Protein AF-A0A526YEG3-F1 (afdb_monomer_lite)

pLDDT: mean 72.43, std 14.39, range [42.59, 87.44]

Structure (mmCIF, N/CA/C/O backbone):
data_AF-A0A526YEG3-F1
#
_entry.id   AF-A0A526YEG3-F1
#
loop_
_atom_site.group_PDB
_atom_site.id
_atom_site.type_symbol
_atom_site.label_atom_id
_atom_site.label_alt_id
_atom_site.label_comp_id
_atom_site.label_asym_id
_atom_site.label_entity_id
_atom_site.label_seq_id
_atom_site.pdbx_PDB_ins_code
_atom_site.Cartn_x
_atom_site.Cartn_y
_atom_site.Cartn_z
_atom_site.occupancy
_atom_site.B_iso_or_equiv
_atom_site.auth_seq_id
_atom_site.auth_comp_id
_atom_site.auth_asym_id
_atom_site.auth_atom_id
_atom_site.pdbx_PDB_model_num
ATOM 1 N N . ALA A 1 1 ? 16.612 -16.298 -11.623 1.00 49.62 1 ALA A N 1
ATOM 2 C CA . ALA A 1 1 ? 15.443 -15.4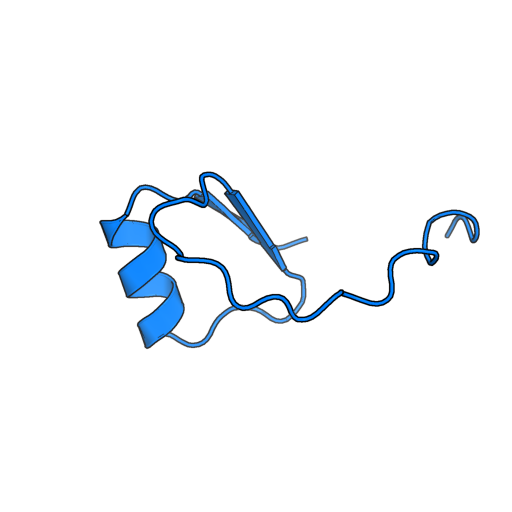54 -11.928 1.00 49.62 1 ALA A CA 1
ATOM 3 C C . ALA A 1 1 ? 14.713 -16.091 -13.103 1.00 49.62 1 ALA A C 1
ATOM 5 O O . ALA A 1 1 ? 15.348 -16.313 -14.125 1.00 49.62 1 ALA A O 1
ATOM 6 N N . ASP A 1 2 ? 13.452 -16.491 -12.918 1.00 53.69 2 ASP A N 1
ATOM 7 C CA . ASP A 1 2 ? 12.642 -17.087 -13.988 1.00 53.69 2 ASP A CA 1
ATOM 8 C C . ASP A 1 2 ? 12.077 -15.979 -14.874 1.00 53.69 2 ASP A C 1
ATOM 10 O O . ASP A 1 2 ? 11.566 -14.962 -14.396 1.00 53.69 2 ASP A O 1
ATOM 14 N N . SER A 1 3 ? 12.252 -16.189 -16.166 1.00 49.12 3 SER A N 1
ATOM 15 C CA . SER A 1 3 ? 12.098 -15.208 -17.214 1.00 49.12 3 SER A CA 1
ATOM 16 C C . SER A 1 3 ? 10.668 -15.071 -17.738 1.00 49.12 3 SER A C 1
ATOM 18 O O . SER A 1 3 ? 10.307 -14.102 -18.400 1.00 49.12 3 SER A O 1
ATOM 20 N N . SER A 1 4 ? 9.823 -16.022 -17.359 1.00 56.38 4 SER A N 1
ATOM 21 C CA . SER A 1 4 ? 8.423 -16.126 -17.752 1.00 56.38 4 SER A CA 1
ATOM 22 C C . SER A 1 4 ? 7.485 -15.103 -17.089 1.00 56.38 4 SER A C 1
ATOM 24 O O . SER A 1 4 ? 6.328 -14.989 -17.487 1.00 56.38 4 SER A O 1
ATOM 26 N N . LYS A 1 5 ? 7.950 -14.355 -16.075 1.00 54.44 5 LYS A N 1
ATOM 27 C CA . LYS A 1 5 ? 7.103 -13.456 -15.263 1.00 54.44 5 LYS A CA 1
ATOM 28 C C . LYS A 1 5 ? 7.009 -12.026 -15.798 1.00 54.44 5 LYS A C 1
ATOM 30 O O . LYS A 1 5 ? 6.146 -11.267 -15.365 1.00 54.44 5 LYS A O 1
ATOM 35 N N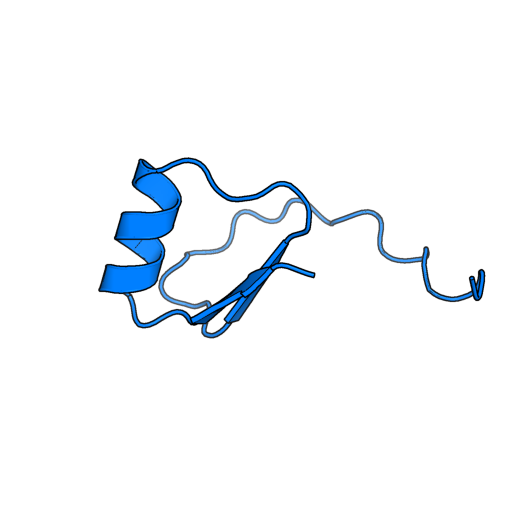 . TRP A 1 6 ? 7.866 -11.645 -16.742 1.00 46.97 6 TRP A N 1
ATOM 36 C CA . TRP A 1 6 ? 7.964 -10.274 -17.258 1.00 46.97 6 TRP A CA 1
ATOM 37 C C . TRP A 1 6 ? 7.072 -10.077 -18.492 1.00 46.97 6 TRP A C 1
ATOM 39 O O . TRP A 1 6 ? 7.510 -9.672 -19.563 1.00 46.97 6 TRP A O 1
ATOM 49 N N . GLY A 1 7 ? 5.795 -10.425 -18.345 1.00 42.59 7 GLY A N 1
ATOM 50 C CA . GLY A 1 7 ? 4.773 -10.252 -19.384 1.00 42.59 7 GLY A CA 1
ATOM 51 C C . GLY A 1 7 ? 3.790 -9.118 -19.105 1.00 42.59 7 GLY A C 1
ATOM 52 O O . GLY A 1 7 ? 2.985 -8.783 -19.968 1.00 42.59 7 GLY A O 1
ATOM 53 N N . VAL A 1 8 ? 3.837 -8.510 -17.918 1.00 49.06 8 VAL A N 1
ATOM 54 C CA . VAL A 1 8 ? 2.923 -7.428 -17.540 1.00 49.06 8 VAL A CA 1
ATOM 55 C C . VAL A 1 8 ? 3.729 -6.144 -17.437 1.00 49.06 8 VAL A C 1
ATOM 57 O O . VAL A 1 8 ? 4.125 -5.711 -16.361 1.00 49.06 8 VAL A O 1
ATOM 60 N N . SER A 1 9 ? 4.009 -5.542 -18.594 1.00 48.38 9 SER A N 1
ATOM 61 C CA . SER A 1 9 ? 4.339 -4.119 -18.639 1.00 48.38 9 SER A CA 1
ATOM 62 C C . SER A 1 9 ? 3.145 -3.393 -18.022 1.00 48.38 9 SER A C 1
ATOM 64 O O . SER A 1 9 ? 2.029 -3.525 -18.528 1.00 48.38 9 SER A O 1
ATOM 66 N N . GLY A 1 10 ? 3.353 -2.773 -16.857 1.00 52.81 10 GLY A N 1
ATOM 67 C CA . GLY A 1 10 ? 2.287 -2.231 -16.024 1.00 52.81 10 GLY A CA 1
ATOM 68 C C . GLY A 1 10 ? 1.335 -1.383 -16.854 1.00 52.81 10 GLY A C 1
ATOM 69 O O . GLY A 1 10 ? 1.692 -0.307 -17.325 1.00 52.81 10 GLY A O 1
ATOM 70 N N . THR A 1 11 ? 0.113 -1.871 -17.056 1.00 49.56 11 THR A N 1
ATOM 71 C CA . THR A 1 11 ? -0.937 -1.041 -17.627 1.00 49.56 11 THR A CA 1
ATOM 72 C C . THR A 1 11 ? -1.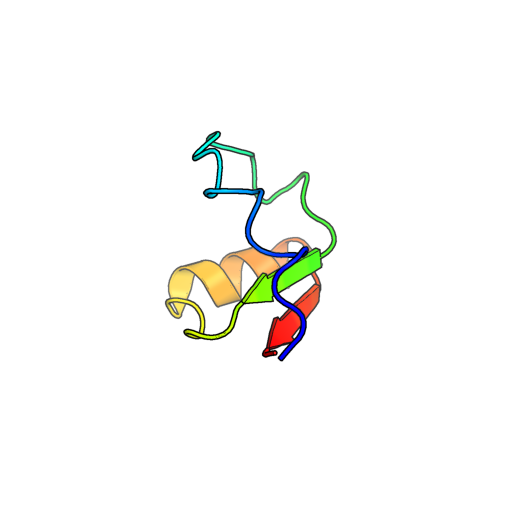204 0.068 -16.621 1.00 49.56 11 THR A C 1
ATOM 74 O O . THR A 1 11 ? -1.776 -0.190 -15.561 1.00 49.56 11 THR A O 1
ATOM 77 N N . SER A 1 12 ? -0.791 1.293 -16.933 1.00 50.41 12 SER A N 1
ATOM 78 C CA . SER A 1 12 ? -1.114 2.497 -16.171 1.00 50.41 12 SER A CA 1
ATOM 79 C C . SER A 1 12 ? -2.591 2.834 -16.373 1.00 50.41 12 SER A C 1
ATOM 81 O O . SER A 1 12 ? -2.975 3.767 -17.073 1.00 50.41 12 SER A O 1
ATOM 83 N N . LYS A 1 13 ? -3.462 2.020 -15.779 1.00 57.06 13 LYS A N 1
ATOM 84 C CA . LYS A 1 13 ? -4.846 2.408 -15.536 1.00 57.06 13 LYS A CA 1
ATOM 85 C C . LYS A 1 13 ? -4.838 3.271 -14.282 1.00 57.06 13 LYS A C 1
ATOM 87 O O . LYS A 1 13 ? -4.271 2.879 -13.273 1.00 57.06 13 LYS A O 1
ATOM 92 N N . ALA A 1 14 ? -5.448 4.447 -14.343 1.00 63.25 14 ALA A N 1
ATOM 93 C CA . ALA A 1 14 ? -5.759 5.177 -13.126 1.00 63.25 14 ALA A CA 1
ATOM 94 C C . ALA A 1 14 ? -6.862 4.395 -12.399 1.00 63.25 14 ALA A C 1
ATOM 96 O O . ALA A 1 14 ? -7.976 4.269 -12.909 1.00 63.25 14 ALA A O 1
ATOM 97 N N . PHE A 1 15 ? -6.532 3.815 -11.251 1.00 66.44 15 PHE A N 1
ATOM 98 C CA . PHE A 1 15 ? -7.478 3.139 -10.368 1.00 66.44 15 PHE A CA 1
ATOM 99 C C . PHE A 1 15 ? -7.607 3.930 -9.071 1.00 66.44 15 PHE A C 1
ATOM 101 O O . PHE A 1 15 ? -6.642 4.519 -8.585 1.00 66.44 15 PHE A O 1
ATOM 108 N N . SER A 1 16 ? -8.820 3.957 -8.520 1.00 72.00 16 SER A N 1
ATOM 109 C CA . SER A 1 16 ? -9.037 4.568 -7.214 1.00 72.00 16 SER A CA 1
ATOM 110 C C . SER A 1 16 ? -8.316 3.752 -6.148 1.00 72.00 16 SER A C 1
ATOM 112 O O . SER A 1 16 ? -8.548 2.549 -6.045 1.00 72.00 16 SER A O 1
ATOM 114 N N . LEU A 1 17 ? -7.505 4.407 -5.316 1.00 72.94 17 LEU A N 1
ATOM 115 C CA . LEU A 1 17 ? -6.842 3.759 -4.179 1.00 72.94 17 LEU A CA 1
ATOM 116 C C . LEU A 1 17 ? -7.846 3.200 -3.162 1.00 72.94 17 LEU A C 1
ATOM 118 O O . LEU A 1 17 ? -7.544 2.243 -2.466 1.00 72.94 17 LEU A O 1
ATOM 122 N N . SER A 1 18 ? -9.070 3.734 -3.132 1.00 76.88 18 SER A N 1
ATOM 123 C CA . SER A 1 18 ? -10.160 3.202 -2.307 1.00 76.88 18 SER A CA 1
ATOM 124 C C . SER A 1 18 ? -10.633 1.806 -2.723 1.00 76.88 18 SER A C 1
ATOM 126 O O . SER A 1 18 ? -11.376 1.178 -1.981 1.00 76.88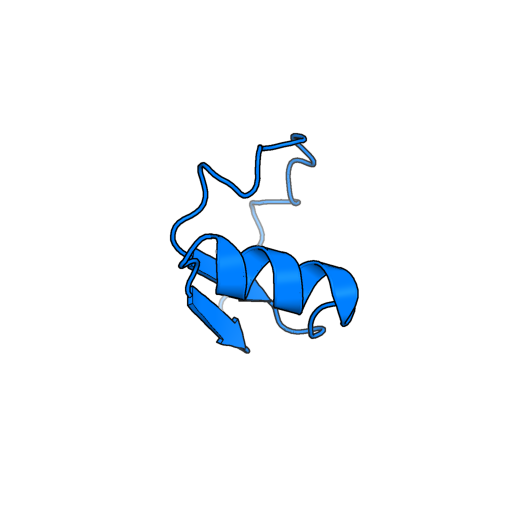 18 SER A O 1
ATOM 128 N N . ALA A 1 19 ? -10.294 1.360 -3.934 1.00 78.06 19 ALA A N 1
ATOM 129 C CA . ALA A 1 19 ? -10.656 0.046 -4.460 1.00 78.06 19 ALA A CA 1
ATOM 130 C C . ALA A 1 19 ? -9.487 -0.951 -4.377 1.00 78.06 19 ALA A C 1
ATOM 132 O O . ALA A 1 19 ? -9.540 -2.010 -4.999 1.00 78.06 19 ALA A O 1
ATOM 133 N N . VAL A 1 20 ? -8.409 -0.586 -3.676 1.00 78.00 20 VAL A N 1
ATOM 134 C CA . VAL A 1 20 ? -7.175 -1.364 -3.594 1.00 78.00 20 VAL A CA 1
ATOM 135 C C . VAL A 1 20 ? -7.002 -1.888 -2.175 1.00 78.00 20 VAL A C 1
ATOM 137 O O . VAL A 1 20 ? -6.814 -1.112 -1.246 1.00 78.00 20 VAL A O 1
ATOM 140 N N . ASP A 1 21 ? -6.987 -3.210 -2.027 1.00 84.56 21 ASP A N 1
ATOM 141 C CA . ASP A 1 21 ? -6.733 -3.854 -0.733 1.00 84.56 21 ASP A CA 1
ATOM 142 C C . ASP A 1 21 ? -5.231 -4.033 -0.451 1.00 84.56 21 ASP A C 1
ATOM 144 O O . ASP A 1 21 ? -4.796 -4.022 0.702 1.00 84.56 21 ASP A O 1
ATOM 148 N N . VAL A 1 22 ? -4.415 -4.218 -1.499 1.00 84.94 22 VAL A N 1
ATOM 149 C CA . VAL A 1 22 ? -2.980 -4.520 -1.378 1.00 84.94 22 VAL A CA 1
ATOM 150 C C . VAL A 1 22 ? -2.165 -3.801 -2.452 1.00 84.94 22 VAL A C 1
ATOM 152 O O . VAL A 1 22 ? -2.483 -3.871 -3.638 1.00 84.94 22 VAL A O 1
ATOM 155 N N . VAL A 1 23 ? -1.068 -3.168 -2.034 1.00 84.50 23 VAL A N 1
ATOM 156 C CA . VAL A 1 23 ? -0.043 -2.568 -2.898 1.00 84.50 23 VAL A CA 1
ATOM 157 C C . VAL A 1 23 ? 1.272 -3.316 -2.702 1.00 84.50 23 VAL A C 1
ATOM 159 O O . VAL A 1 23 ? 1.720 -3.486 -1.571 1.00 84.50 23 VAL A O 1
ATOM 162 N N . ILE A 1 24 ? 1.896 -3.748 -3.799 1.00 85.62 24 ILE A N 1
ATOM 163 C CA . ILE A 1 24 ? 3.202 -4.421 -3.807 1.00 85.62 24 ILE A CA 1
ATOM 164 C C . ILE A 1 24 ? 4.155 -3.573 -4.649 1.00 85.62 24 ILE A C 1
ATOM 166 O O . ILE A 1 24 ? 3.827 -3.268 -5.795 1.00 85.62 24 ILE A O 1
ATOM 170 N N . THR A 1 25 ? 5.286 -3.151 -4.083 1.00 83.31 25 THR A N 1
ATOM 171 C CA . THR A 1 25 ? 6.260 -2.285 -4.772 1.00 83.31 25 THR A CA 1
ATOM 172 C C . THR A 1 25 ? 7.682 -2.527 -4.272 1.00 83.31 25 THR A C 1
ATOM 174 O O . THR A 1 25 ? 7.879 -2.721 -3.074 1.00 83.31 25 THR A O 1
ATOM 177 N N . ASP A 1 26 ? 8.664 -2.467 -5.170 1.00 80.94 26 ASP A N 1
ATOM 178 C CA . ASP A 1 26 ? 10.094 -2.574 -4.846 1.00 80.94 26 ASP A CA 1
ATOM 179 C C . ASP A 1 26 ? 10.700 -1.196 -4.487 1.00 80.94 26 ASP A C 1
ATOM 181 O O . ASP A 1 26 ? 11.545 -1.072 -3.602 1.00 80.94 26 ASP A O 1
ATOM 185 N N . ASP A 1 27 ? 10.211 -0.120 -5.116 1.00 77.94 27 ASP A N 1
ATOM 186 C CA . ASP A 1 27 ? 10.852 1.211 -5.104 1.00 77.94 27 ASP A CA 1
ATOM 187 C C . ASP A 1 27 ? 10.393 2.126 -3.953 1.00 77.94 27 ASP A C 1
ATOM 189 O O . ASP A 1 27 ? 10.687 3.325 -3.903 1.00 77.94 27 ASP A O 1
ATOM 193 N N . GLY A 1 28 ? 9.641 1.573 -3.004 1.00 73.81 28 GLY A N 1
ATOM 194 C CA . GLY A 1 28 ? 8.974 2.357 -1.974 1.00 73.81 28 GLY A CA 1
ATOM 195 C C . GLY A 1 28 ? 7.774 3.146 -2.512 1.00 73.81 28 GLY A C 1
ATOM 196 O O . GLY A 1 28 ? 7.355 3.010 -3.660 1.00 73.81 28 GLY A O 1
ATOM 197 N N . LEU A 1 29 ? 7.167 3.960 -1.646 1.00 79.94 29 LEU A N 1
ATOM 198 C CA . LEU A 1 29 ? 6.068 4.857 -2.009 1.00 79.94 29 LEU A CA 1
ATOM 199 C C . LEU A 1 29 ? 6.379 6.276 -1.529 1.00 79.94 29 LEU A C 1
ATOM 201 O O . LEU A 1 29 ? 6.886 6.435 -0.414 1.00 79.94 29 LEU A O 1
ATOM 205 N N . PRO A 1 30 ? 6.011 7.317 -2.297 1.00 82.56 30 PRO A N 1
ATOM 206 C CA . PRO A 1 30 ? 6.021 8.686 -1.801 1.00 82.56 30 PRO A CA 1
ATOM 207 C C . PRO A 1 30 ? 5.197 8.810 -0.513 1.00 82.56 30 PRO A C 1
ATOM 209 O O . PRO A 1 30 ? 4.084 8.285 -0.432 1.00 82.56 30 PRO A O 1
ATOM 212 N N . GLY A 1 31 ? 5.717 9.540 0.480 1.00 81.38 31 GLY A N 1
ATOM 213 C CA . GLY A 1 31 ? 5.090 9.693 1.802 1.00 81.38 31 GLY A CA 1
ATOM 214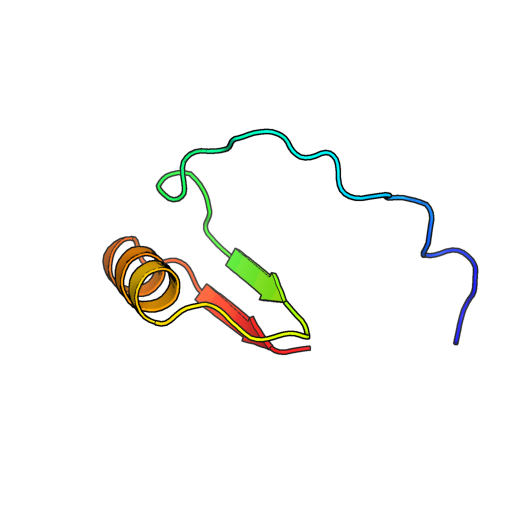 C C . GLY A 1 31 ? 3.584 10.010 1.771 1.00 81.38 31 GLY A C 1
ATOM 215 O O . GLY A 1 31 ? 2.821 9.308 2.432 1.00 81.38 31 GLY A O 1
ATOM 216 N N . PRO A 1 32 ? 3.114 10.973 0.952 1.00 81.88 32 PRO A N 1
ATOM 217 C CA . PRO A 1 32 ? 1.686 11.283 0.849 1.00 81.88 32 PRO A CA 1
ATOM 218 C C . PRO A 1 32 ? 0.819 10.122 0.337 1.00 81.88 32 PRO A C 1
ATOM 220 O O . PRO A 1 32 ? -0.326 9.982 0.761 1.00 81.88 32 PRO A O 1
ATOM 223 N N . ILE A 1 33 ? 1.350 9.285 -0.561 1.00 82.56 33 ILE A N 1
ATOM 224 C CA . ILE A 1 33 ? 0.638 8.119 -1.107 1.00 82.56 33 ILE A CA 1
ATOM 225 C C . ILE A 1 33 ? 0.555 7.025 -0.047 1.00 82.56 33 ILE A C 1
ATOM 227 O O . ILE A 1 33 ? -0.502 6.428 0.145 1.00 82.56 33 ILE A O 1
ATOM 231 N N . ARG A 1 34 ? 1.647 6.810 0.692 1.00 81.81 34 ARG A N 1
ATOM 232 C CA . ARG A 1 34 ? 1.666 5.872 1.814 1.00 81.81 34 ARG A CA 1
ATOM 233 C C . ARG A 1 34 ? 0.605 6.228 2.860 1.00 81.81 34 ARG A C 1
ATOM 235 O O . ARG A 1 34 ? -0.168 5.356 3.237 1.00 81.81 34 ARG A O 1
ATOM 242 N N . SER A 1 35 ? 0.518 7.494 3.270 1.00 83.31 35 SER A N 1
ATOM 243 C CA . SER A 1 35 ? -0.495 7.932 4.242 1.00 83.31 35 SER A CA 1
ATOM 244 C C . SER A 1 3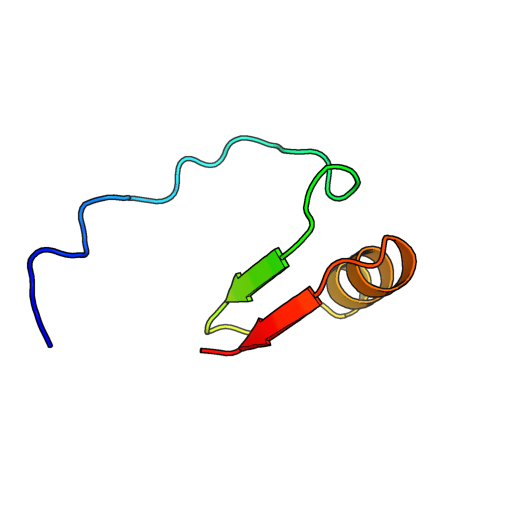5 ? -1.926 7.732 3.733 1.00 83.31 35 SER A C 1
ATOM 246 O O . SER A 1 35 ? -2.793 7.323 4.497 1.00 83.31 35 SER A O 1
ATOM 248 N N . GLN A 1 36 ? -2.184 7.965 2.441 1.00 84.06 36 GLN A N 1
ATOM 249 C CA . GLN A 1 36 ? -3.508 7.719 1.856 1.00 84.06 36 GLN A CA 1
ATOM 250 C C . GLN A 1 36 ? -3.882 6.234 1.842 1.00 84.06 36 GLN A C 1
ATOM 252 O O . GLN A 1 36 ? -5.028 5.899 2.140 1.00 84.06 36 GLN A O 1
ATOM 257 N N . LEU A 1 37 ? -2.930 5.350 1.532 1.00 84.50 37 LEU A N 1
ATOM 258 C CA . LEU A 1 37 ? -3.132 3.898 1.559 1.00 84.50 37 LEU A CA 1
ATOM 259 C C . LEU A 1 37 ? -3.388 3.386 2.981 1.00 84.50 37 LEU A C 1
ATOM 261 O O . LEU A 1 37 ? -4.317 2.613 3.196 1.00 84.50 37 LEU A O 1
ATOM 265 N N . GLU A 1 38 ? -2.638 3.886 3.967 1.00 81.38 38 GLU A N 1
ATOM 266 C CA . GLU A 1 38 ? -2.870 3.577 5.385 1.00 81.38 38 GLU A CA 1
ATOM 267 C C . GLU A 1 38 ? -4.278 4.018 5.832 1.00 81.38 38 GLU A C 1
ATOM 269 O O . GLU A 1 38 ? -4.982 3.257 6.495 1.00 81.38 38 GLU A O 1
ATOM 274 N N . MET A 1 39 ? -4.741 5.202 5.408 1.00 84.06 39 MET A N 1
ATOM 275 C CA . MET A 1 39 ? -6.094 5.697 5.710 1.00 84.06 39 MET A CA 1
ATOM 276 C C . MET A 1 39 ? -7.217 4.902 5.032 1.00 84.06 39 MET A C 1
ATOM 278 O O . MET A 1 39 ? -8.329 4.855 5.553 1.00 84.06 39 MET A O 1
ATOM 282 N N . THR A 1 40 ? -6.950 4.297 3.875 1.00 85.06 40 THR A N 1
ATOM 283 C CA . THR A 1 40 ? -7.922 3.458 3.150 1.00 85.06 40 THR A CA 1
ATOM 284 C C . THR A 1 40 ? -7.903 1.999 3.605 1.00 85.06 40 THR A C 1
ATOM 286 O O . THR A 1 40 ? -8.746 1.221 3.167 1.00 85.06 40 THR A O 1
ATOM 289 N N . GLY A 1 41 ? -6.998 1.629 4.519 1.00 85.06 41 GLY A N 1
ATOM 290 C CA . GLY A 1 41 ? -6.854 0.259 5.015 1.00 85.06 41 GLY A CA 1
ATOM 291 C C . GLY A 1 41 ? -6.088 -0.663 4.065 1.00 85.06 41 GLY A C 1
ATOM 292 O O . GLY A 1 41 ? -6.052 -1.873 4.286 1.00 85.06 41 GLY A O 1
ATOM 293 N N . ALA A 1 42 ? -5.460 -0.105 3.030 1.00 86.88 42 ALA A N 1
ATOM 294 C CA . ALA A 1 42 ? -4.686 -0.866 2.068 1.00 86.88 42 ALA A CA 1
ATOM 295 C C . ALA A 1 42 ? -3.364 -1.340 2.688 1.00 86.88 42 ALA A C 1
ATOM 297 O O . ALA A 1 42 ? -2.619 -0.575 3.311 1.00 86.88 42 ALA A O 1
ATOM 298 N N . LYS A 1 43 ? -3.032 -2.615 2.482 1.00 87.44 43 LYS A N 1
ATOM 299 C CA . LYS A 1 43 ? -1.769 -3.198 2.941 1.00 87.44 43 LYS A CA 1
ATOM 300 C C . LYS A 1 43 ? -0.658 -2.911 1.935 1.00 87.44 43 LYS A C 1
ATOM 302 O O . LYS A 1 43 ? -0.768 -3.294 0.776 1.00 87.44 43 LYS A O 1
ATOM 307 N N . VAL A 1 44 ? 0.449 -2.329 2.390 1.00 86.06 44 VAL A N 1
ATOM 308 C CA . VAL A 1 44 ? 1.652 -2.152 1.562 1.00 86.06 44 VAL A CA 1
ATOM 309 C C . VAL A 1 44 ? 2.660 -3.258 1.869 1.00 86.06 44 VAL A C 1
ATOM 311 O O . VAL A 1 44 ? 2.995 -3.495 3.031 1.00 86.06 44 VAL A O 1
ATOM 314 N N . ILE A 1 45 ? 3.130 -3.943 0.831 1.00 86.44 45 ILE A N 1
ATOM 315 C CA . ILE A 1 45 ? 4.181 -4.960 0.893 1.00 86.44 45 ILE A CA 1
ATOM 316 C C . ILE A 1 45 ? 5.354 -4.460 0.052 1.00 86.44 45 ILE A C 1
ATOM 318 O O . ILE A 1 45 ? 5.188 -4.149 -1.126 1.00 86.44 45 ILE A O 1
ATOM 322 N N . TYR A 1 46 ? 6.529 -4.396 0.667 1.00 83.31 46 TYR A N 1
ATOM 323 C CA . TYR A 1 46 ? 7.778 -4.117 -0.031 1.00 83.31 46 TYR A CA 1
ATOM 324 C C . TYR A 1 46 ? 8.416 -5.452 -0.418 1.00 83.31 46 TYR A C 1
ATOM 326 O O . TYR A 1 46 ? 8.538 -6.324 0.449 1.00 83.31 46 TYR A O 1
ATOM 334 N N . ALA A 1 47 ? 8.704 -5.633 -1.706 1.00 73.38 47 ALA A N 1
ATOM 335 C CA . ALA A 1 47 ? 9.260 -6.866 -2.268 1.00 73.38 47 ALA A CA 1
ATOM 336 C C . ALA A 1 47 ? 10.779 -6.769 -2.467 1.00 73.38 47 ALA A C 1
ATOM 338 O O . ALA A 1 47 ? 11.293 -5.630 -2.549 1.00 73.38 47 ALA A O 1
#

Radius of gyration: 12.48 Å; chains: 1; bounding box: 26×28×25 Å

Secondary structure (DSSP, 8-state):
--GGGTT---------GGG-SEEEESS---HHHHHHHHHHTPEEEE-

Sequence (47 aa):
ADSSKWGVSGTSKAFSLSAVDVVITDDGLPGPIRSQLEMTGAKVIYA

Foldseek 3Di:
DDPVPPPPPDDPDDDDLLVAQEDEEQPDDDPVVVVVNVVSNHHYHHD